Protein AF-A0A940B2B8-F1 (afdb_monomer)

Solvent-accessible surface area (backbone atoms only — not comparable to full-atom values): 5119 Å² total; per-residue (Å²): 140,84,89,78,56,61,50,74,78,86,85,50,74,51,61,73,65,96,74,90,81,62,90,93,61,88,80,86,88,81,88,70,101,68,82,80,78,80,83,72,76,57,71,87,55,65,82,77,60,55,72,71,57,49,53,52,51,51,50,54,53,52,53,53,50,30,57,77,70,68,59,125

Sequence (72 aa):
MVAVKAYYDGQNYIMEGNITVKTNQKVIITLLDEFETPKRNLKKYVGKVSKTDSDLIEQAVAEGRKVDSGEW

Secondary structure (DSSP, 8-state):
-----EEE-SSSEEESS---PPTT--------S-PPP----GGGGTTSS-HHHHHHHHHHHHHHHHHHTT--

pLDDT: mean 78.08, std 8.25, range [58.0, 89.38]

Foldseek 3Di:
DDDWDWDDPPPDTHTPDDDDDDPPDDDDDDDDPDDDDPPPPCVVVVPVADPVRVVVVVVVVVVVVCVVVVND

Mean predicted aligned error: 13.4 Å

Structure (mmCIF, N/CA/C/O backbone):
data_AF-A0A940B2B8-F1
#
_entry.id   AF-A0A940B2B8-F1
#
loop_
_atom_site.group_PDB
_atom_site.id
_atom_site.type_symbol
_atom_site.label_atom_id
_atom_site.label_alt_id
_atom_site.label_comp_id
_atom_site.label_asym_id
_atom_site.label_entity_id
_atom_site.label_seq_id
_atom_site.pdbx_PDB_ins_code
_atom_site.Cartn_x
_atom_site.Cartn_y
_atom_site.Cartn_z
_atom_site.occupancy
_atom_site.B_iso_or_equiv
_atom_site.auth_seq_id
_atom_site.auth_comp_id
_atom_site.auth_asym_id
_atom_site.auth_atom_id
_atom_site.pdbx_PDB_model_num
ATOM 1 N N . MET A 1 1 ? -16.406 -13.580 14.475 1.00 65.00 1 MET A N 1
ATOM 2 C CA . MET A 1 1 ? -14.970 -13.315 14.246 1.00 65.00 1 MET A CA 1
ATOM 3 C C . MET A 1 1 ? -14.780 -13.234 12.742 1.00 65.00 1 MET A C 1
ATOM 5 O O . MET A 1 1 ? -15.201 -14.163 12.069 1.00 65.00 1 MET A O 1
ATOM 9 N N . VAL A 1 2 ? -14.288 -12.111 12.216 1.00 72.75 2 VAL A N 1
ATOM 10 C CA . VAL A 1 2 ? -14.098 -11.908 10.769 1.00 72.75 2 VAL A CA 1
ATOM 11 C C . VAL A 1 2 ? -12.605 -11.736 10.531 1.00 72.75 2 VAL A C 1
ATOM 13 O O . VAL A 1 2 ? -11.995 -10.869 11.151 1.00 72.75 2 VAL A O 1
ATOM 16 N N . ALA A 1 3 ? -12.027 -12.587 9.686 1.00 78.38 3 ALA A N 1
ATOM 17 C CA . ALA A 1 3 ? -10.666 -12.409 9.201 1.00 78.38 3 ALA A CA 1
ATOM 18 C C . ALA A 1 3 ? -10.712 -11.480 7.986 1.00 78.38 3 ALA A C 1
ATOM 20 O O . ALA A 1 3 ? -11.496 -11.701 7.063 1.00 78.38 3 ALA A O 1
ATOM 21 N N . VAL A 1 4 ? -9.904 -10.426 8.017 1.00 82.69 4 VAL A N 1
ATOM 22 C CA . VAL A 1 4 ? -9.859 -9.405 6.971 1.00 82.69 4 VAL A CA 1
ATOM 23 C C . VAL A 1 4 ? -8.531 -9.521 6.254 1.00 82.69 4 VAL A C 1
ATOM 25 O O . VAL A 1 4 ? -7.487 -9.473 6.902 1.00 82.69 4 VAL A O 1
ATOM 28 N N . LYS A 1 5 ? -8.565 -9.663 4.929 1.00 85.00 5 LYS A N 1
ATOM 29 C CA . LYS A 1 5 ? -7.360 -9.537 4.114 1.00 85.00 5 LYS A CA 1
ATOM 30 C C . LYS A 1 5 ? -7.137 -8.070 3.789 1.00 85.00 5 LYS A C 1
ATOM 32 O O . LYS A 1 5 ? -8.065 -7.368 3.390 1.00 85.00 5 LYS A O 1
ATOM 37 N N . ALA A 1 6 ? -5.914 -7.613 3.985 1.00 85.62 6 ALA A N 1
ATOM 38 C CA . ALA A 1 6 ? -5.481 -6.284 3.605 1.00 85.62 6 ALA A CA 1
ATOM 39 C C . ALA A 1 6 ? -4.001 -6.334 3.230 1.00 85.62 6 ALA A C 1
ATOM 41 O O . ALA A 1 6 ? -3.264 -7.167 3.757 1.00 85.62 6 ALA A O 1
ATOM 42 N N . TYR A 1 7 ? -3.570 -5.423 2.366 1.00 87.69 7 TYR A N 1
ATOM 43 C CA . TYR A 1 7 ? -2.154 -5.191 2.092 1.00 87.69 7 TYR A CA 1
ATOM 44 C C . TYR A 1 7 ? -1.771 -3.776 2.529 1.00 87.69 7 TYR A C 1
ATOM 46 O O . TYR A 1 7 ? -2.607 -2.871 2.542 1.00 87.69 7 TYR A O 1
ATOM 54 N N . TYR A 1 8 ? -0.512 -3.583 2.912 1.00 85.25 8 TYR A N 1
ATOM 55 C CA . TYR A 1 8 ? 0.012 -2.276 3.296 1.00 85.25 8 TYR A CA 1
ATOM 56 C C . TYR A 1 8 ? 0.616 -1.579 2.074 1.00 85.25 8 TYR A C 1
ATOM 58 O O . TYR A 1 8 ? 1.492 -2.139 1.419 1.00 85.25 8 TYR A O 1
ATOM 66 N N . ASP A 1 9 ? 0.157 -0.369 1.753 1.00 84.06 9 ASP A N 1
ATOM 67 C CA . ASP A 1 9 ? 0.645 0.398 0.593 1.00 84.06 9 ASP A CA 1
ATOM 68 C C .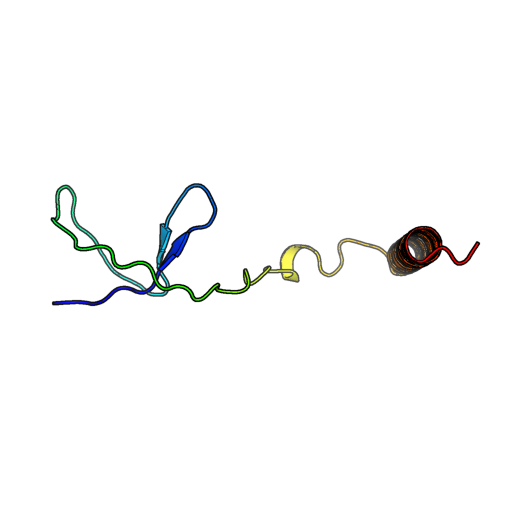 ASP A 1 9 ? 1.845 1.314 0.911 1.00 84.06 9 ASP A C 1
ATOM 70 O O . ASP A 1 9 ? 2.313 2.052 0.044 1.00 84.06 9 ASP A O 1
ATOM 74 N N . GLY A 1 10 ? 2.349 1.267 2.149 1.00 83.38 10 GLY A N 1
ATOM 75 C CA . GLY A 1 10 ? 3.396 2.158 2.652 1.00 83.38 10 GLY A CA 1
ATOM 76 C C . GLY A 1 10 ? 2.874 3.261 3.577 1.00 83.38 10 GLY A C 1
ATOM 77 O O . GLY A 1 10 ? 3.664 3.819 4.339 1.00 83.38 10 GLY A O 1
ATOM 78 N N . GLN A 1 11 ? 1.568 3.543 3.561 1.00 87.69 11 GLN A N 1
ATOM 79 C CA . GLN A 1 11 ? 0.916 4.521 4.442 1.00 87.69 11 GLN A CA 1
ATOM 80 C C . GLN A 1 11 ? -0.335 3.960 5.127 1.00 87.69 11 GLN A C 1
ATOM 82 O O . GLN A 1 11 ? -0.572 4.239 6.300 1.00 87.69 11 GLN A O 1
ATOM 87 N N . ASN A 1 12 ? -1.133 3.169 4.410 1.00 85.06 12 ASN A N 1
ATOM 88 C CA . ASN A 1 12 ? -2.430 2.666 4.841 1.00 85.06 12 ASN A CA 1
ATOM 89 C C . ASN A 1 12 ? -2.573 1.163 4.561 1.00 85.06 12 ASN A C 1
ATOM 91 O O . ASN A 1 12 ? -1.984 0.611 3.631 1.00 85.06 12 ASN A O 1
ATOM 95 N N . TYR A 1 13 ? -3.420 0.502 5.352 1.00 85.50 13 TYR A N 1
ATOM 96 C CA . TYR A 1 13 ? -3.891 -0.848 5.047 1.00 85.50 13 TYR A CA 1
ATOM 97 C C . TYR A 1 13 ? -5.088 -0.769 4.103 1.00 85.50 13 TYR A C 1
ATOM 99 O O . TYR A 1 13 ? -6.144 -0.245 4.463 1.00 85.50 13 TYR A O 1
ATOM 107 N N . ILE A 1 14 ? -4.933 -1.308 2.899 1.00 86.44 14 ILE A N 1
ATOM 108 C CA . ILE A 1 14 ? -5.992 -1.380 1.899 1.00 86.44 14 ILE A CA 1
ATOM 109 C C . ILE A 1 14 ? -6.700 -2.723 2.051 1.00 86.44 14 ILE A C 1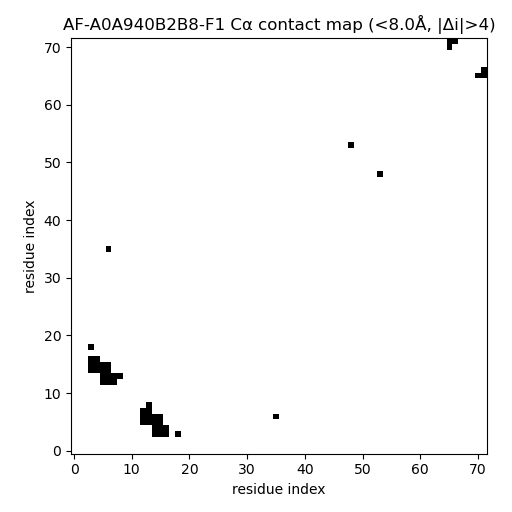
ATOM 111 O O . ILE A 1 14 ? -6.102 -3.774 1.824 1.00 86.44 14 ILE A O 1
ATOM 115 N N . MET A 1 15 ? -7.968 -2.694 2.465 1.00 87.50 15 MET A N 1
ATOM 116 C CA . MET A 1 15 ? -8.755 -3.908 2.692 1.00 87.50 15 MET A CA 1
ATOM 117 C C . MET A 1 15 ? -9.227 -4.525 1.373 1.00 87.50 15 MET A C 1
ATOM 119 O O . MET A 1 15 ? -9.794 -3.844 0.517 1.00 87.50 15 MET A O 1
ATOM 123 N N . GLU A 1 16 ? -9.052 -5.836 1.232 1.00 79.19 16 GLU A N 1
ATOM 124 C CA . GLU A 1 16 ? -9.579 -6.616 0.117 1.00 79.19 16 GLU A CA 1
ATOM 125 C C . GLU A 1 16 ? -10.988 -7.109 0.482 1.00 79.19 16 GLU A C 1
ATOM 127 O O . GLU A 1 16 ? -11.204 -8.245 0.901 1.00 79.19 16 GLU A O 1
ATOM 132 N N . GLY A 1 17 ? -11.962 -6.200 0.411 1.00 77.12 17 GLY A N 1
ATOM 133 C CA . GLY A 1 17 ? -13.362 -6.496 0.709 1.00 77.12 17 GLY A CA 1
ATOM 134 C C . GLY A 1 17 ? -14.087 -5.355 1.410 1.00 77.12 17 GLY A C 1
ATOM 135 O O . GLY A 1 17 ? -13.483 -4.410 1.916 1.00 77.12 17 GLY A O 1
ATOM 136 N N . ASN A 1 18 ? -15.415 -5.445 1.436 1.00 71.25 18 ASN A N 1
ATOM 137 C CA . ASN A 1 18 ? -16.255 -4.415 2.029 1.00 71.25 18 ASN A CA 1
ATOM 138 C C . ASN A 1 18 ? -16.504 -4.742 3.506 1.00 71.25 18 ASN A C 1
ATOM 140 O O . ASN A 1 18 ? -17.408 -5.507 3.840 1.00 71.25 18 ASN A O 1
ATOM 144 N N . ILE A 1 19 ? -15.650 -4.217 4.387 1.00 78.50 19 ILE A N 1
ATOM 145 C CA . ILE A 1 19 ? -15.731 -4.449 5.831 1.00 78.50 19 ILE A CA 1
ATOM 146 C C . ILE A 1 19 ? -15.840 -3.113 6.551 1.00 78.50 19 ILE A C 1
ATOM 148 O O . ILE A 1 19 ? -15.063 -2.191 6.323 1.00 78.50 19 ILE A O 1
ATOM 152 N N . THR A 1 20 ? -16.814 -3.017 7.451 1.00 79.12 20 THR A N 1
ATOM 153 C CA . THR A 1 20 ? -17.024 -1.832 8.280 1.00 79.12 20 THR A CA 1
ATOM 154 C C . THR A 1 20 ? -16.383 -2.050 9.644 1.00 79.12 20 THR A C 1
ATOM 156 O O . THR A 1 20 ? -16.889 -2.823 10.459 1.00 79.12 20 THR A O 1
ATOM 159 N N . VAL A 1 21 ? -15.271 -1.362 9.898 1.00 80.50 21 VAL A N 1
ATOM 160 C CA . VAL A 1 21 ? -14.622 -1.326 11.216 1.00 80.50 21 VAL A CA 1
ATOM 161 C C . VAL A 1 21 ? -15.153 -0.120 11.988 1.00 80.50 21 VAL A C 1
ATOM 163 O O . VAL A 1 21 ? -15.243 0.979 11.441 1.00 80.50 21 VAL A O 1
ATOM 166 N N . LYS A 1 22 ? -15.538 -0.316 13.252 1.00 86.50 22 LYS A N 1
ATOM 167 C CA . LY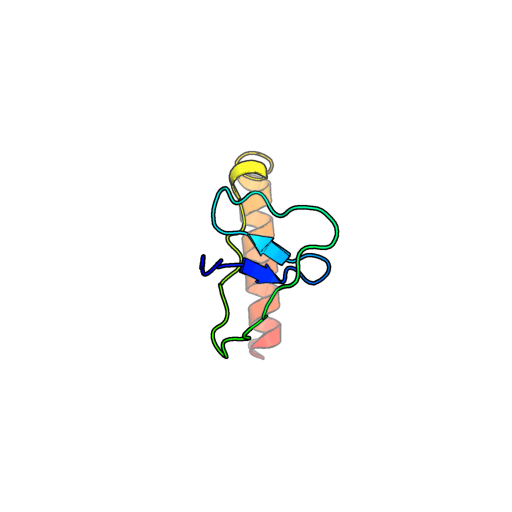S A 1 22 ? -16.013 0.773 14.119 1.00 86.50 22 LYS A CA 1
ATOM 168 C C . LYS A 1 22 ? -14.843 1.466 14.814 1.00 86.50 22 LYS A C 1
ATOM 170 O O . LYS A 1 22 ? -13.815 0.851 15.094 1.00 86.50 22 LYS A O 1
ATOM 175 N N . THR A 1 23 ? -15.027 2.734 15.167 1.00 88.75 23 THR A N 1
ATOM 176 C CA . THR A 1 23 ? -14.057 3.491 15.966 1.00 88.75 23 THR A CA 1
ATOM 177 C C . THR A 1 23 ? -13.768 2.773 17.290 1.00 88.75 23 THR A C 1
ATOM 179 O O . THR A 1 23 ? -14.691 2.283 17.941 1.00 88.75 23 THR A O 1
ATOM 182 N N . ASN A 1 24 ? -12.493 2.711 17.692 1.00 89.38 24 ASN A N 1
ATOM 183 C CA . ASN A 1 24 ? -12.008 2.048 18.917 1.00 89.38 24 ASN A CA 1
ATOM 184 C C . ASN A 1 24 ? -12.268 0.530 19.006 1.00 89.38 24 ASN A C 1
ATOM 186 O O . ASN A 1 24 ? -12.239 -0.051 20.093 1.00 89.38 24 ASN A O 1
ATOM 190 N N . GLN A 1 25 ? -12.508 -0.141 17.879 1.00 86.69 25 GLN A N 1
ATOM 191 C CA . GLN A 1 25 ? -12.639 -1.594 17.851 1.00 86.69 25 GLN A CA 1
ATOM 192 C C . GLN A 1 25 ? -11.270 -2.270 18.030 1.00 86.69 25 GLN A C 1
ATOM 194 O O . GLN A 1 25 ? -10.323 -1.982 17.301 1.00 86.69 25 GLN A O 1
ATOM 199 N N . LYS A 1 26 ? -11.161 -3.193 18.995 1.00 88.06 26 LYS A N 1
ATOM 200 C CA . LYS A 1 26 ? -9.949 -4.007 19.177 1.00 88.06 26 LYS A CA 1
ATOM 201 C C . LYS A 1 26 ? -9.798 -4.989 18.016 1.00 88.06 26 LYS A C 1
ATOM 203 O O . LYS A 1 26 ? -10.763 -5.665 17.655 1.00 88.06 26 LYS A O 1
ATOM 208 N N . VAL A 1 27 ? -8.586 -5.088 17.477 1.00 84.25 27 VAL A N 1
ATOM 209 C CA . VAL A 1 27 ? -8.243 -5.986 16.368 1.00 84.25 27 VAL A CA 1
ATOM 210 C C . VAL A 1 27 ? -6.966 -6.759 16.675 1.00 84.25 27 VAL A C 1
ATOM 212 O O . VAL A 1 27 ? -6.129 -6.310 17.456 1.00 84.25 27 VAL A O 1
ATOM 215 N N . ILE A 1 28 ? -6.834 -7.927 16.053 1.00 84.69 28 ILE A N 1
ATOM 216 C CA . ILE A 1 28 ? -5.602 -8.716 16.025 1.00 84.69 28 ILE A CA 1
ATOM 217 C C . ILE A 1 28 ? -5.066 -8.615 14.599 1.00 84.69 28 ILE A C 1
ATOM 219 O O . ILE A 1 28 ? -5.811 -8.871 13.654 1.00 84.69 28 ILE A O 1
ATOM 223 N N . ILE A 1 29 ? -3.803 -8.216 14.454 1.00 83.44 29 ILE A N 1
ATOM 22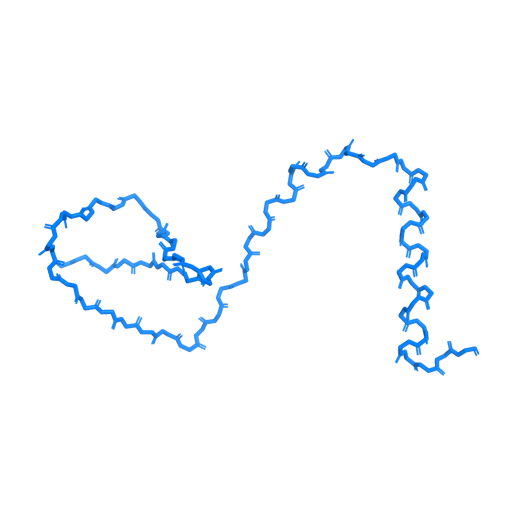4 C CA . ILE A 1 29 ? -3.120 -8.117 13.161 1.00 83.44 29 ILE A CA 1
ATOM 225 C C . ILE A 1 29 ? -2.141 -9.281 13.064 1.00 83.44 29 ILE A C 1
ATOM 227 O O . ILE A 1 29 ? -1.335 -9.498 13.968 1.00 83.44 29 ILE A O 1
ATOM 231 N N . THR A 1 30 ? -2.208 -10.020 11.963 1.00 85.00 30 THR A N 1
ATOM 232 C CA . THR A 1 30 ? -1.261 -11.085 11.634 1.00 85.00 30 THR A CA 1
ATOM 233 C C . THR A 1 30 ? -0.613 -10.735 10.305 1.00 85.00 30 THR A C 1
ATOM 235 O O . THR A 1 30 ? -1.317 -10.487 9.329 1.00 85.00 30 THR A O 1
ATOM 238 N N . LEU A 1 31 ? 0.717 -10.678 10.285 1.00 83.31 31 LEU A N 1
ATOM 239 C CA . LEU A 1 31 ? 1.492 -10.436 9.073 1.00 83.31 31 LEU A CA 1
ATOM 240 C C . LEU A 1 31 ? 1.833 -11.781 8.433 1.00 83.31 31 LEU A C 1
ATOM 242 O O . LEU A 1 31 ? 2.300 -12.690 9.119 1.00 83.31 31 LEU A O 1
ATOM 246 N N . LEU A 1 32 ? 1.573 -11.897 7.135 1.00 83.00 32 LEU A N 1
ATOM 247 C CA . LEU A 1 32 ? 2.003 -13.030 6.322 1.00 83.00 32 LEU A CA 1
ATOM 248 C C . LEU A 1 32 ? 3.319 -12.653 5.638 1.00 83.00 32 LEU A C 1
ATOM 250 O O . LEU A 1 32 ? 3.490 -11.500 5.251 1.00 83.00 32 LEU A O 1
ATOM 254 N N . ASP A 1 33 ? 4.216 -13.619 5.454 1.00 83.19 33 ASP A N 1
ATOM 255 C CA . ASP A 1 33 ? 5.478 -13.437 4.710 1.00 83.19 33 ASP A CA 1
ATOM 256 C C . ASP A 1 33 ? 5.272 -13.522 3.180 1.00 83.19 33 ASP A C 1
ATOM 258 O O . ASP A 1 33 ? 6.167 -13.839 2.402 1.00 83.19 33 ASP A O 1
ATOM 262 N N . GLU A 1 34 ? 4.037 -13.282 2.740 1.00 79.31 34 GLU A N 1
ATOM 263 C CA . GLU A 1 34 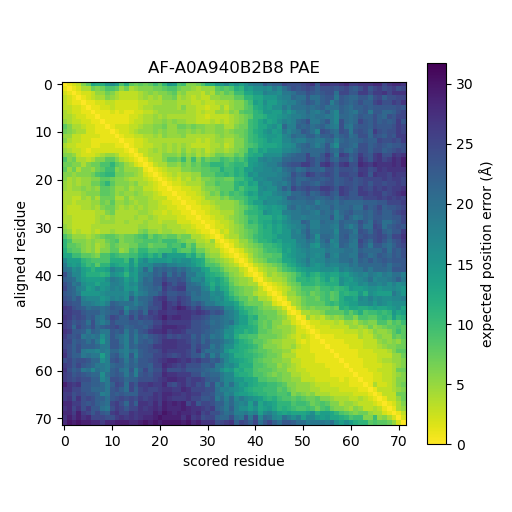? 3.622 -13.308 1.345 1.00 79.31 34 GLU A CA 1
ATOM 264 C C . GLU A 1 34 ? 3.377 -11.875 0.875 1.00 79.31 34 GLU A C 1
ATOM 266 O O . GLU A 1 34 ? 2.682 -11.093 1.527 1.00 79.31 34 GLU A O 1
ATOM 271 N N . PHE A 1 35 ? 3.940 -11.531 -0.281 1.00 78.12 35 PHE A N 1
ATOM 272 C CA . PHE A 1 35 ? 3.819 -10.199 -0.858 1.00 78.12 35 PHE A CA 1
ATOM 273 C C . PHE A 1 35 ? 2.787 -10.202 -1.980 1.00 78.12 35 PHE A C 1
ATOM 275 O O . PHE A 1 35 ? 2.938 -10.897 -2.985 1.00 78.12 35 PHE A O 1
ATOM 282 N N . GLU A 1 36 ? 1.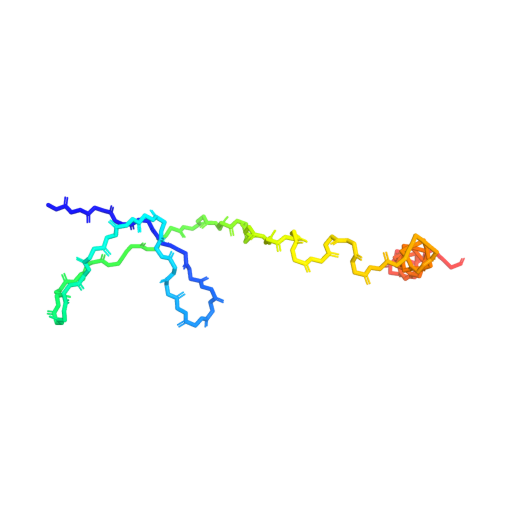761 -9.368 -1.839 1.00 74.75 36 GLU A N 1
ATOM 283 C CA . GLU A 1 36 ? 0.841 -9.084 -2.934 1.00 74.75 36 GLU A CA 1
ATOM 284 C C . GLU A 1 36 ? 1.527 -8.193 -3.969 1.00 74.75 36 GLU A C 1
ATOM 286 O O . GLU A 1 36 ? 2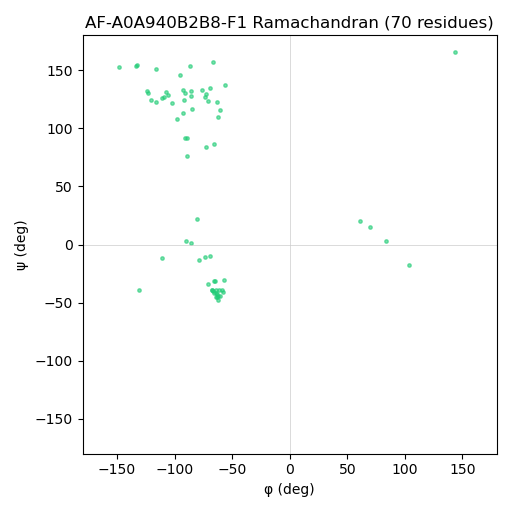.096 -7.142 -3.649 1.00 74.75 36 GLU A O 1
ATOM 291 N N . THR A 1 37 ? 1.454 -8.594 -5.239 1.00 75.25 37 THR A N 1
ATOM 292 C CA . THR A 1 37 ? 1.925 -7.721 -6.316 1.00 75.25 37 THR A CA 1
ATOM 293 C C . THR A 1 37 ? 0.939 -6.564 -6.453 1.00 75.25 37 THR A C 1
ATOM 295 O O . THR A 1 37 ? -0.257 -6.791 -6.658 1.00 75.25 37 THR A O 1
ATOM 298 N N . PRO A 1 38 ? 1.390 -5.299 -6.347 1.00 66.88 38 PRO A N 1
ATOM 299 C CA . PRO A 1 38 ? 0.478 -4.173 -6.424 1.00 66.88 38 PRO A CA 1
ATOM 300 C C . PRO A 1 38 ? -0.216 -4.197 -7.785 1.00 66.88 38 PRO A C 1
ATOM 302 O O . PRO A 1 38 ? 0.429 -4.038 -8.827 1.00 66.88 38 PRO A O 1
ATOM 305 N N . LYS A 1 39 ? -1.542 -4.383 -7.782 1.00 65.44 39 LYS A N 1
ATOM 306 C CA . LYS A 1 39 ? -2.376 -4.313 -8.988 1.00 65.44 39 LYS A CA 1
ATOM 307 C C . LYS A 1 39 ? -2.345 -2.878 -9.507 1.00 65.44 39 LYS A C 1
ATOM 309 O O . LYS A 1 39 ? -3.182 -2.044 -9.165 1.00 65.44 39 LYS A O 1
ATOM 314 N N . ARG A 1 40 ? -1.343 -2.561 -10.330 1.00 64.25 40 ARG A N 1
ATOM 315 C CA . ARG A 1 40 ? -1.240 -1.268 -11.005 1.00 64.25 40 ARG A CA 1
ATOM 316 C C . ARG A 1 40 ? -2.449 -1.143 -11.922 1.00 64.25 40 ARG A C 1
ATOM 318 O O . ARG A 1 40 ? -2.549 -1.833 -12.933 1.00 64.25 40 ARG A O 1
ATOM 325 N N . ASN A 1 41 ? -3.380 -0.256 -11.583 1.00 63.62 41 ASN A N 1
ATOM 326 C CA . ASN A 1 41 ? -4.462 0.091 -12.493 1.00 63.62 41 ASN A CA 1
ATOM 327 C C . ASN A 1 41 ? -3.889 0.950 -13.630 1.00 63.62 41 ASN A C 1
ATOM 329 O O . ASN A 1 41 ? -3.893 2.180 -13.573 1.00 63.62 41 ASN A O 1
ATOM 333 N N . LEU A 1 42 ? -3.338 0.282 -14.644 1.00 64.75 42 LEU A N 1
ATOM 334 C CA . LEU A 1 42 ? -2.698 0.912 -15.798 1.00 64.75 42 LEU A CA 1
ATOM 335 C C . LEU A 1 42 ? -3.716 1.535 -16.763 1.00 64.75 42 LEU A C 1
ATOM 337 O O . LEU A 1 42 ? -3.328 2.324 -17.620 1.00 64.75 42 LEU A O 1
ATOM 341 N N . LYS A 1 43 ? -5.022 1.268 -16.588 1.00 64.56 43 LYS A N 1
ATOM 342 C CA . LYS A 1 43 ? -6.085 1.806 -17.454 1.00 64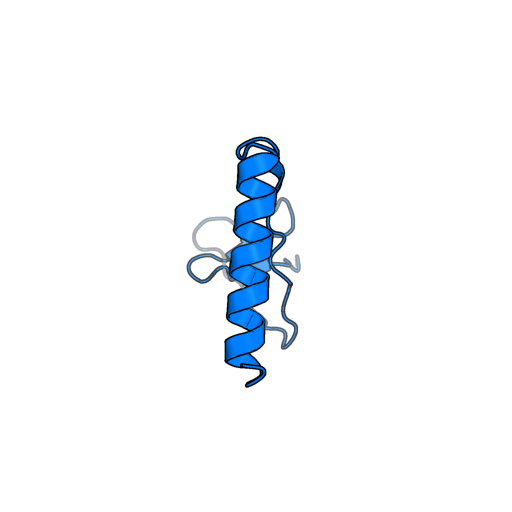.56 43 LYS A CA 1
ATOM 343 C C . LYS A 1 43 ? -6.084 3.333 -17.517 1.00 64.56 43 LYS A C 1
ATOM 345 O O . LYS A 1 43 ? -6.398 3.885 -18.560 1.00 64.56 43 LYS A O 1
ATOM 350 N N . LYS A 1 44 ? -5.668 4.021 -16.443 1.00 65.94 44 LYS A N 1
ATOM 351 C CA . LYS A 1 44 ? -5.564 5.495 -16.415 1.00 65.94 44 LYS A CA 1
ATOM 352 C C . LYS A 1 44 ? -4.449 6.074 -17.298 1.00 65.94 44 LYS A C 1
ATOM 354 O O . LYS A 1 44 ? -4.376 7.292 -17.447 1.00 65.94 44 LYS A O 1
ATOM 359 N N . TYR A 1 45 ? -3.565 5.233 -17.830 1.00 64.94 45 TYR A N 1
ATOM 360 C CA . TYR A 1 45 ? -2.466 5.628 -18.714 1.00 64.94 45 TYR A CA 1
ATOM 361 C C . TYR A 1 45 ? -2.656 5.137 -20.154 1.00 64.94 45 TYR A C 1
ATOM 363 O O . TYR A 1 45 ? -1.956 5.605 -21.048 1.00 64.94 45 TYR A O 1
ATOM 371 N N . VAL A 1 46 ? -3.618 4.239 -20.397 1.00 62.09 46 VAL A N 1
ATOM 372 C CA . VAL A 1 46 ? -3.944 3.754 -21.743 1.00 62.09 46 VAL A CA 1
ATOM 373 C C . VAL A 1 46 ? -4.442 4.931 -22.588 1.00 62.09 46 VAL A C 1
ATOM 375 O O . VAL A 1 46 ? -5.386 5.616 -22.203 1.00 62.09 46 VAL A O 1
ATOM 378 N N . GLY A 1 47 ? -3.781 5.182 -23.722 1.00 67.81 47 GLY A N 1
ATOM 379 C CA . GLY A 1 47 ? -4.132 6.253 -24.663 1.00 67.81 47 GLY A CA 1
ATOM 380 C C . GLY A 1 47 ? -3.580 7.644 -24.331 1.00 67.81 47 GLY A C 1
ATOM 381 O O . GLY A 1 47 ? -3.871 8.586 -25.060 1.00 67.81 47 GLY A O 1
ATOM 382 N N . LYS A 1 48 ? -2.779 7.801 -23.265 1.00 69.00 48 LYS A N 1
ATOM 383 C CA . LYS A 1 48 ? -2.135 9.091 -22.938 1.00 69.00 48 LYS A CA 1
ATOM 384 C C . LYS A 1 48 ? -0.899 9.411 -23.778 1.00 69.00 48 LYS A C 1
ATOM 386 O O . LYS A 1 48 ? -0.418 10.536 -23.725 1.00 69.00 48 LYS A O 1
ATOM 391 N N . VAL A 1 49 ? -0.375 8.427 -24.496 1.00 69.44 49 VAL A N 1
ATOM 392 C CA . VAL A 1 49 ? 0.882 8.523 -25.239 1.00 69.44 49 VAL A CA 1
ATOM 393 C C . VAL A 1 49 ? 0.584 8.163 -26.690 1.00 69.44 49 VAL A C 1
ATOM 395 O O . VAL A 1 49 ? -0.134 7.191 -26.945 1.00 69.44 49 VAL A O 1
ATOM 398 N N . SER A 1 50 ? 1.069 8.975 -27.632 1.00 75.94 50 SER A N 1
ATOM 399 C CA . SER A 1 50 ? 0.937 8.661 -29.054 1.00 75.94 50 SER A CA 1
ATOM 400 C C . SER A 1 50 ? 1.768 7.417 -29.385 1.00 75.94 50 SER A C 1
ATOM 402 O O . SER A 1 50 ? 2.710 7.083 -28.667 1.00 75.94 50 SER A O 1
ATOM 404 N N . LYS A 1 51 ? 1.433 6.704 -30.465 1.00 76.00 51 LYS A N 1
ATOM 405 C CA . LYS A 1 51 ? 2.177 5.491 -30.837 1.00 76.00 51 LYS A CA 1
ATOM 406 C C . LYS A 1 51 ? 3.667 5.791 -31.056 1.00 76.00 51 LYS A C 1
ATOM 408 O O . LYS A 1 51 ? 4.510 5.072 -30.543 1.00 76.00 51 LYS A O 1
ATOM 413 N N . THR A 1 52 ? 3.964 6.919 -31.695 1.00 78.56 52 THR A N 1
ATOM 414 C CA . THR A 1 52 ? 5.327 7.401 -31.940 1.00 78.56 52 THR A CA 1
ATOM 415 C C . THR A 1 52 ? 6.106 7.640 -30.647 1.00 78.56 52 THR A C 1
ATOM 417 O O . THR A 1 52 ? 7.256 7.232 -30.534 1.00 78.56 52 THR A O 1
ATOM 420 N N . ASP A 1 53 ? 5.475 8.263 -29.650 1.00 78.31 53 ASP A N 1
ATOM 421 C CA . ASP A 1 53 ? 6.122 8.532 -28.361 1.00 78.31 53 ASP A CA 1
ATOM 422 C C . ASP A 1 53 ? 6.321 7.243 -27.551 1.00 78.31 53 ASP A C 1
ATOM 424 O O . ASP A 1 53 ? 7.318 7.096 -26.849 1.00 78.31 53 ASP A O 1
ATOM 428 N N . SER A 1 54 ? 5.392 6.288 -27.663 1.00 79.00 54 SER A N 1
ATOM 429 C CA . SER A 1 54 ? 5.513 4.971 -27.031 1.00 79.00 54 SER A CA 1
ATOM 430 C C . SER A 1 54 ? 6.706 4.199 -27.590 1.00 79.00 54 SER A C 1
ATOM 432 O O . SER A 1 54 ? 7.494 3.656 -26.819 1.00 79.00 54 SER A O 1
ATOM 434 N N . ASP A 1 55 ? 6.864 4.203 -28.915 1.00 82.94 55 ASP A N 1
ATOM 435 C CA . ASP A 1 55 ? 7.953 3.509 -29.604 1.00 82.94 55 ASP A 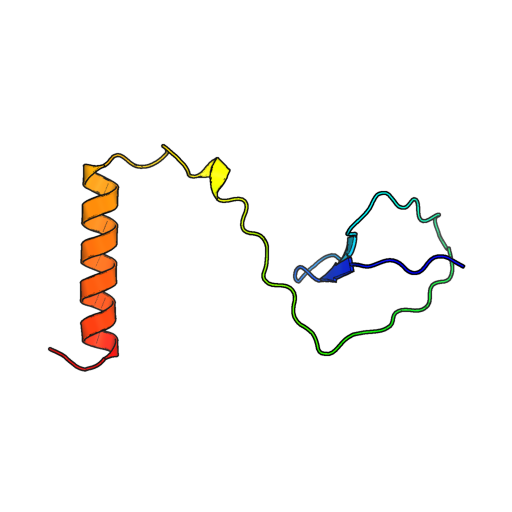CA 1
ATOM 436 C C . ASP A 1 55 ? 9.324 4.106 -29.215 1.00 82.94 55 ASP A C 1
ATOM 438 O O . ASP A 1 55 ? 10.282 3.371 -28.971 1.00 82.94 55 ASP A O 1
ATOM 442 N N . LEU A 1 56 ? 9.413 5.436 -29.073 1.00 82.12 56 LEU A N 1
ATOM 443 C CA . LEU A 1 56 ? 10.626 6.123 -28.604 1.00 82.12 56 LEU A CA 1
ATOM 444 C C . LEU A 1 56 ? 10.970 5.785 -27.146 1.00 82.12 56 LEU A C 1
ATOM 446 O O . LEU A 1 56 ? 12.137 5.565 -26.821 1.00 82.12 56 LEU A O 1
ATOM 450 N N . ILE A 1 57 ? 9.969 5.723 -26.263 1.00 84.56 57 ILE A N 1
ATOM 451 C CA . ILE A 1 57 ? 10.171 5.347 -24.856 1.00 84.56 57 ILE A CA 1
ATOM 452 C C . ILE A 1 57 ? 10.662 3.898 -24.756 1.00 84.56 57 ILE A C 1
ATOM 454 O O . ILE A 1 57 ? 11.572 3.615 -23.976 1.00 84.56 57 ILE A O 1
ATOM 458 N N . GLU A 1 58 ? 10.100 2.982 -25.546 1.00 84.19 58 GLU A N 1
ATOM 459 C CA . GLU A 1 58 ? 10.548 1.586 -25.573 1.00 84.19 58 GLU A CA 1
ATOM 460 C C . GLU A 1 58 ? 11.996 1.453 -26.056 1.00 84.19 58 GLU A C 1
ATOM 462 O O . GLU A 1 58 ? 12.773 0.722 -25.436 1.00 84.19 58 GLU A O 1
ATOM 467 N N . GLN A 1 59 ? 12.388 2.195 -27.097 1.00 84.50 59 GLN A N 1
ATOM 468 C CA . GLN A 1 59 ? 13.772 2.217 -27.584 1.00 84.50 59 GLN A CA 1
ATOM 469 C C . GLN A 1 59 ? 14.743 2.756 -26.530 1.00 84.50 59 GLN A C 1
ATOM 471 O O . GLN A 1 59 ? 15.739 2.098 -26.232 1.00 84.50 59 GLN A O 1
ATOM 476 N N . ALA A 1 60 ? 14.421 3.885 -25.895 1.00 85.31 60 ALA A N 1
ATOM 477 C CA . ALA A 1 60 ? 15.262 4.474 -24.853 1.00 85.31 60 ALA A CA 1
ATOM 478 C C . ALA A 1 60 ? 15.437 3.536 -23.642 1.00 85.31 60 ALA A C 1
ATOM 480 O O . ALA A 1 60 ? 16.530 3.410 -23.089 1.00 85.31 60 ALA A O 1
ATOM 481 N N . VAL A 1 61 ? 14.373 2.830 -23.239 1.00 87.56 61 VAL A N 1
ATOM 482 C CA . VAL A 1 61 ? 14.445 1.830 -22.161 1.00 87.56 61 VAL A CA 1
ATOM 483 C C . VAL A 1 61 ? 15.285 0.621 -22.577 1.00 87.56 61 VAL A C 1
ATOM 485 O O . VAL A 1 61 ? 16.031 0.087 -21.756 1.00 87.56 61 VAL A O 1
ATOM 488 N N . ALA A 1 62 ? 15.181 0.173 -23.829 1.00 85.12 62 ALA A N 1
ATOM 489 C CA . ALA A 1 62 ? 15.977 -0.939 -24.338 1.00 85.12 62 ALA A CA 1
ATOM 490 C C . ALA A 1 62 ? 17.473 -0.594 -24.409 1.00 85.12 62 ALA A C 1
ATOM 492 O O . ALA A 1 62 ? 18.299 -1.423 -24.036 1.00 85.12 62 ALA A O 1
ATOM 493 N N . GLU A 1 63 ? 17.825 0.622 -24.828 1.00 82.75 63 GLU A N 1
ATOM 494 C CA . GLU A 1 63 ? 19.208 1.113 -24.820 1.00 82.75 63 GLU A CA 1
ATOM 495 C C . GLU A 1 63 ? 19.771 1.213 -23.400 1.00 82.75 63 GLU A C 1
ATOM 497 O O . GLU A 1 63 ? 20.864 0.713 -23.143 1.00 82.75 63 GLU A O 1
ATOM 502 N N . GLY A 1 64 ? 19.003 1.757 -22.448 1.00 79.25 64 GLY A N 1
ATOM 503 C CA . GLY A 1 64 ? 19.418 1.803 -21.041 1.00 79.25 64 GLY A CA 1
ATOM 504 C C . GLY A 1 64 ? 19.693 0.414 -20.455 1.00 79.25 64 GLY A C 1
ATOM 505 O O . GLY A 1 64 ? 20.683 0.217 -19.756 1.00 79.25 64 GLY A O 1
ATOM 506 N N . ARG A 1 65 ? 18.880 -0.587 -20.817 1.00 79.06 65 ARG A N 1
ATOM 507 C CA . ARG A 1 65 ? 19.086 -1.976 -20.376 1.00 79.06 65 ARG A CA 1
ATOM 508 C C . ARG A 1 65 ? 20.357 -2.614 -20.932 1.00 79.06 65 ARG A C 1
ATOM 510 O O . ARG A 1 65 ? 20.930 -3.449 -20.242 1.00 79.06 65 ARG A O 1
ATOM 517 N N . LYS A 1 66 ? 20.792 -2.238 -22.140 1.00 78.19 66 LYS A N 1
ATOM 518 C CA . LYS A 1 66 ? 22.058 -2.717 -22.724 1.00 78.19 66 LYS A CA 1
ATOM 519 C C . LYS A 1 66 ? 23.269 -2.187 -21.957 1.00 78.19 66 LYS A C 1
ATOM 521 O O . LYS A 1 66 ? 24.204 -2.937 -21.686 1.00 78.19 66 LYS A O 1
ATOM 526 N N . VAL A 1 67 ? 23.205 -0.922 -21.534 1.00 72.69 67 VAL A N 1
ATOM 527 C CA . VAL A 1 67 ? 24.223 -0.313 -20.664 1.00 72.69 67 VAL A CA 1
ATOM 528 C C . VAL A 1 67 ? 24.280 -1.036 -19.316 1.00 72.69 67 VAL A C 1
ATOM 530 O O . VAL A 1 67 ? 25.368 -1.384 -18.860 1.00 72.69 67 VAL A O 1
ATOM 533 N N . ASP A 1 68 ? 23.125 -1.337 -18.715 1.00 71.31 68 ASP A N 1
ATOM 534 C CA . ASP A 1 68 ? 23.051 -2.077 -17.447 1.00 71.31 68 ASP A CA 1
ATOM 535 C C . ASP A 1 68 ? 23.581 -3.519 -17.561 1.00 71.31 68 ASP A C 1
ATOM 537 O O . ASP A 1 68 ? 24.139 -4.051 -16.601 1.00 71.31 68 ASP A O 1
ATOM 541 N N . SER A 1 69 ? 23.441 -4.158 -18.729 1.00 79.12 69 SER A N 1
ATOM 542 C CA . SER A 1 69 ? 23.993 -5.492 -19.001 1.00 79.12 69 SER A CA 1
ATOM 543 C C . SER A 1 69 ? 25.451 -5.483 -19.473 1.00 79.12 69 SER A C 1
ATOM 545 O O . SER A 1 69 ? 26.006 -6.549 -19.733 1.00 79.12 69 SER A O 1
ATOM 547 N N . GLY A 1 70 ? 26.087 -4.311 -19.574 1.00 68.25 70 GLY A N 1
ATOM 548 C CA . GLY A 1 70 ? 27.475 -4.175 -20.021 1.00 68.25 70 GLY A CA 1
ATOM 549 C C . GLY A 1 70 ? 27.695 -4.472 -21.509 1.00 68.25 70 GLY A C 1
ATOM 550 O O . GLY A 1 70 ? 28.838 -4.656 -21.924 1.00 68.25 70 GLY A O 1
ATOM 551 N N . GLU A 1 71 ? 26.624 -4.513 -22.303 1.00 58.94 71 GLU A N 1
ATOM 552 C CA . GLU A 1 71 ? 26.675 -4.616 -23.761 1.00 58.94 71 GLU A CA 1
ATOM 553 C C . GLU A 1 71 ? 26.723 -3.191 -24.328 1.00 58.94 71 GLU A C 1
ATOM 555 O O . GLU A 1 71 ? 25.688 -2.549 -24.511 1.00 58.94 71 GLU A O 1
ATOM 560 N N . TRP A 1 72 ? 27.931 -2.665 -24.531 1.00 58.00 72 TRP A N 1
ATOM 561 C CA . TRP A 1 72 ? 28.169 -1.358 -25.152 1.00 58.00 72 TRP A CA 1
ATOM 562 C C . TRP A 1 72 ? 28.581 -1.500 -26.618 1.00 58.00 72 TRP A C 1
ATOM 564 O O . TRP A 1 72 ? 29.280 -2.484 -26.952 1.00 58.00 72 TRP A O 1
#

Radius of gyration: 20.68 Å; Cα contacts (8 Å, |Δi|>4): 23; chains: 1; bounding box: 45×22×51 Å

Nearest PDB structures (foldseek):
  2qlz-assembly2_D  TM=2.709E-01  e=7.135E+00  unclassified